Protein AF-F3GMB4-F1 (afdb_monomer_lite)

Secondary structure (DSSP, 8-state):
-EE--HHHHHHHHHHHTTSSSPPPSPPTT-EEE-TTT-IIIIIH-TTGGGSHHHHSTTSSEEEETTTTEEEEE--S--S----SSHHHHHHHHHHHHHHHHTSSS-SSSB----PPP---

Radius of gyration: 16.21 Å; chains: 1; bounding box: 42×33×41 Å

Foldseek 3Di:
DDFADPVLQVVQVVVCVVVPGHRFLHDHRHFFADCVQFCCCAVVLPPQCPPPQNVDAQHQFDAGPVVVGGLGGLGSLYLDDDDPDPVSSVVSNVVSVCVQQCDPPDPTDGHHSHDDDDDD

pLDDT: mean 91.74, std 6.92, range [60.06, 97.81]

Sequence (120 aa):
DVIGHPGGATFSKFASASGYACQGAATPYMPYLLSTLDTVAWRYGVPESVYPEALIPGRREVGGLTSGDMWGSVYPRSGFIHQADDYKAASVIAQRAGDVVTRSGQVHVYQPLLAQPQPG

InterPro domains:
  IPR009649 TraU [PF06834] (1-112)

Structure (mmCIF, N/CA/C/O backbone):
data_AF-F3GMB4-F1
#
_entry.id   AF-F3GMB4-F1
#
loop_
_atom_site.group_PDB
_atom_site.id
_atom_site.type_symbol
_atom_site.label_atom_id
_atom_site.label_alt_id
_atom_site.label_comp_id
_atom_site.label_asym_id
_atom_site.label_entity_id
_atom_site.label_seq_id
_atom_site.pdbx_PDB_ins_code
_atom_site.Cartn_x
_atom_site.Cartn_y
_atom_site.Cartn_z
_atom_site.occupancy
_atom_site.B_iso_or_equiv
_atom_site.auth_seq_id
_atom_site.auth_comp_id
_atom_site.auth_asym_id
_atom_site.auth_atom_id
_atom_site.pdbx_PDB_model_num
ATOM 1 N N . ASP A 1 1 ? 3.279 -6.539 5.533 1.00 94.50 1 ASP A N 1
ATOM 2 C CA . ASP A 1 1 ? 1.972 -6.888 6.127 1.00 94.50 1 ASP A CA 1
ATOM 3 C C . ASP A 1 1 ? 1.235 -5.636 6.550 1.00 94.50 1 ASP A C 1
ATOM 5 O O . ASP A 1 1 ? 1.876 -4.623 6.810 1.00 94.50 1 ASP A O 1
ATOM 9 N N . VAL A 1 2 ? -0.092 -5.712 6.616 1.00 96.44 2 VAL A N 1
ATOM 10 C CA . VAL A 1 2 ? -0.949 -4.668 7.183 1.00 96.44 2 VAL A CA 1
ATOM 11 C C . VAL A 1 2 ? -1.761 -5.289 8.305 1.00 96.44 2 VAL A C 1
ATOM 13 O O . VAL A 1 2 ? -2.581 -6.173 8.063 1.00 96.44 2 VAL A O 1
ATOM 16 N N . ILE A 1 3 ? -1.518 -4.836 9.531 1.00 95.81 3 ILE A N 1
ATOM 17 C CA . ILE A 1 3 ? -2.157 -5.350 10.743 1.00 95.81 3 ILE A CA 1
ATOM 18 C C . ILE A 1 3 ? -2.655 -4.156 11.553 1.00 95.81 3 ILE A C 1
ATOM 20 O O . ILE A 1 3 ? -1.955 -3.148 11.672 1.00 95.81 3 ILE A O 1
ATOM 24 N N . GLY A 1 4 ? -3.865 -4.252 12.103 1.00 94.31 4 GLY A N 1
ATOM 25 C CA . GLY A 1 4 ? -4.443 -3.185 12.913 1.00 94.31 4 GLY A CA 1
ATOM 26 C C . GLY A 1 4 ? -3.599 -2.878 14.151 1.00 94.31 4 GLY A C 1
ATOM 27 O O . GLY A 1 4 ? -3.411 -3.732 15.020 1.00 94.31 4 GLY A O 1
ATOM 28 N N . HIS A 1 5 ? -3.105 -1.643 14.249 1.00 91.44 5 HIS A N 1
ATOM 29 C CA . HIS A 1 5 ? -2.244 -1.218 15.350 1.00 91.44 5 HIS A CA 1
ATOM 30 C C . HIS A 1 5 ? -3.041 -1.136 16.666 1.00 91.44 5 HIS A C 1
ATOM 32 O O . HIS A 1 5 ? -4.013 -0.377 16.738 1.00 91.44 5 HIS A O 1
ATOM 38 N N . PRO A 1 6 ? -2.638 -1.8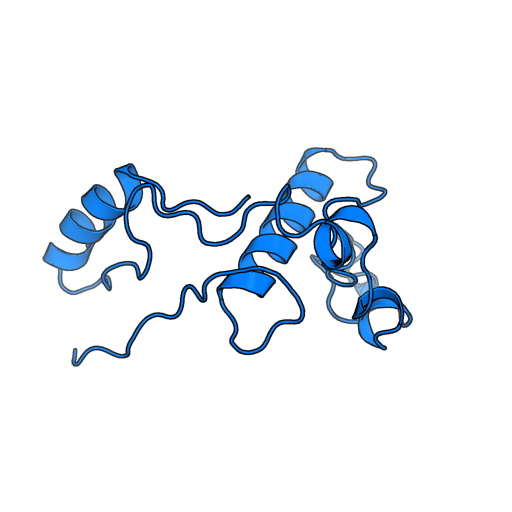35 17.743 1.00 88.62 6 PRO A N 1
ATOM 39 C CA . PRO A 1 6 ? -3.418 -1.875 18.981 1.00 88.62 6 PRO A CA 1
ATOM 40 C C . PRO A 1 6 ? -3.527 -0.515 19.672 1.00 88.62 6 PRO A C 1
ATOM 42 O O . PRO A 1 6 ? -4.596 -0.146 20.153 1.00 88.62 6 PRO A O 1
ATOM 45 N N . GLY A 1 7 ? -2.458 0.287 19.634 1.00 85.88 7 GLY A N 1
ATOM 46 C CA . GLY A 1 7 ? -2.495 1.671 20.113 1.00 85.88 7 GLY A CA 1
ATOM 47 C C . GLY A 1 7 ? -3.380 2.590 19.263 1.00 85.88 7 GLY A C 1
ATOM 48 O O . GLY A 1 7 ? -3.795 3.641 19.741 1.00 85.88 7 GLY A O 1
ATOM 49 N N . GLY A 1 8 ? -3.712 2.184 18.030 1.00 80.94 8 GLY A N 1
ATOM 50 C CA . GLY A 1 8 ? -4.588 2.939 17.139 1.00 80.94 8 GLY A CA 1
ATOM 51 C C . GLY A 1 8 ? -6.004 3.037 17.694 1.00 80.94 8 GLY A C 1
ATOM 52 O O . GLY A 1 8 ? -6.565 4.121 17.710 1.00 80.94 8 GLY A O 1
ATOM 53 N N . ALA A 1 9 ? -6.550 1.956 18.258 1.00 80.50 9 ALA A N 1
ATOM 54 C CA . ALA A 1 9 ? -7.884 1.993 18.859 1.00 80.50 9 ALA A CA 1
ATOM 55 C C . ALA A 1 9 ? -7.951 2.895 20.099 1.00 80.50 9 ALA A C 1
ATOM 57 O O . ALA A 1 9 ? -8.921 3.630 20.272 1.00 80.50 9 ALA A O 1
ATOM 58 N N . THR A 1 10 ? -6.926 2.869 20.955 1.00 82.69 10 THR A N 1
ATOM 59 C CA . THR A 1 10 ? -6.862 3.759 22.125 1.00 82.69 10 THR A CA 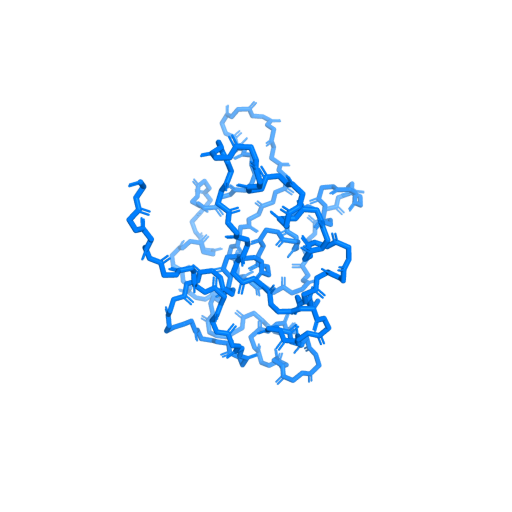1
ATOM 60 C C . THR A 1 10 ? -6.745 5.218 21.693 1.00 82.69 10 THR A C 1
ATOM 62 O O . THR A 1 10 ? -7.486 6.065 22.192 1.00 82.69 10 THR A O 1
ATOM 65 N N . PHE A 1 11 ? -5.873 5.507 20.723 1.00 82.94 11 PHE A N 1
ATOM 66 C CA . PHE A 1 11 ? -5.720 6.848 20.166 1.00 82.94 11 PHE A CA 1
ATOM 67 C C . PHE A 1 11 ? -7.000 7.335 19.480 1.00 82.94 11 PHE A C 1
ATOM 69 O O . PHE A 1 11 ? -7.449 8.437 19.768 1.00 82.94 11 PHE A O 1
ATOM 76 N N . SER A 1 12 ? -7.634 6.519 18.633 1.00 80.94 12 SER A N 1
ATOM 77 C CA . SER A 1 12 ? -8.881 6.875 17.952 1.00 80.94 12 SER A CA 1
ATOM 78 C C . SER A 1 12 ? -10.014 7.138 18.942 1.00 80.94 12 SER A C 1
ATOM 80 O O . SER A 1 12 ? -10.746 8.104 18.764 1.00 80.94 12 SER A O 1
ATOM 82 N N . LYS A 1 13 ? -10.144 6.349 20.020 1.00 82.19 13 LYS A N 1
ATOM 83 C CA . LYS A 1 13 ? -11.092 6.611 21.124 1.00 82.19 13 LYS A CA 1
ATOM 84 C C . LYS A 1 13 ? -10.842 7.948 21.809 1.00 82.19 13 LYS A C 1
ATOM 86 O O . LYS A 1 13 ? -11.784 8.704 22.015 1.00 82.19 13 LYS A O 1
ATOM 91 N N . PHE A 1 14 ? -9.589 8.242 22.142 1.00 84.88 14 PHE A N 1
ATOM 92 C CA . PHE A 1 14 ? -9.227 9.522 22.743 1.00 84.88 14 PHE A CA 1
ATOM 93 C C . PHE A 1 14 ? -9.498 10.695 21.789 1.00 84.88 14 PHE A C 1
ATOM 95 O O . PHE A 1 14 ? -10.155 11.661 22.163 1.00 84.88 14 PHE A O 1
ATOM 102 N N . ALA A 1 15 ? -9.044 10.592 20.540 1.00 83.56 15 ALA A N 1
ATOM 103 C CA . ALA A 1 15 ? -9.177 11.648 19.548 1.00 83.56 15 ALA A CA 1
ATOM 104 C C . ALA A 1 15 ? -10.647 11.914 19.197 1.00 83.56 15 ALA A C 1
ATOM 106 O O . ALA A 1 15 ? -11.059 13.073 19.139 1.00 83.56 15 ALA A O 1
ATOM 107 N N . SER A 1 16 ? -11.467 10.873 19.017 1.00 82.00 16 SER A N 1
ATOM 108 C CA . SER A 1 16 ? -12.879 11.065 18.673 1.00 82.00 16 SER A CA 1
ATOM 109 C C . SER A 1 16 ? -13.709 11.623 19.822 1.00 82.00 16 SER A C 1
ATOM 111 O O . SER A 1 16 ? -14.777 12.170 19.571 1.00 82.00 16 SER A O 1
ATOM 113 N N . ALA A 1 17 ? -13.252 11.501 21.073 1.00 83.25 17 ALA A N 1
ATOM 114 C CA . ALA A 1 17 ? -13.937 12.107 22.212 1.00 83.25 17 ALA A CA 1
ATOM 115 C C . ALA A 1 17 ? -13.973 13.643 22.110 1.00 83.25 17 ALA A C 1
ATOM 117 O O . ALA A 1 17 ? -14.844 14.273 22.701 1.00 83.25 17 ALA A O 1
ATOM 118 N N . SER A 1 18 ? -13.064 14.246 21.332 1.00 83.88 18 SER A N 1
ATOM 119 C CA . SER A 1 18 ? -13.086 15.683 21.035 1.00 83.88 18 SER A CA 1
ATOM 120 C C . SER A 1 18 ? -14.178 16.101 20.041 1.00 83.88 18 SER A C 1
ATOM 122 O O . SER A 1 18 ? -14.427 17.293 19.898 1.00 83.88 18 SER A O 1
ATOM 124 N N . GLY A 1 19 ? -14.789 15.154 19.317 1.00 80.88 19 GLY A N 1
ATOM 125 C CA . GLY A 1 19 ? -15.718 15.426 18.213 1.00 80.88 19 GLY A CA 1
ATOM 126 C C . GLY A 1 19 ? -15.050 15.861 16.900 1.00 80.88 19 GLY A C 1
ATOM 127 O O . GLY A 1 19 ? -15.710 15.888 15.869 1.00 80.88 19 GLY A O 1
ATOM 128 N N . TYR A 1 20 ? -13.742 16.146 16.895 1.00 82.00 20 TYR A N 1
A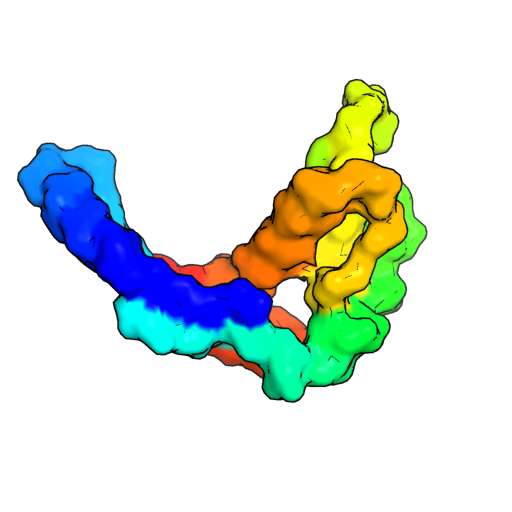TOM 129 C CA . TYR A 1 20 ? -13.013 16.606 15.702 1.00 82.00 20 TYR A CA 1
ATOM 130 C C . TYR A 1 20 ? -12.283 15.494 14.939 1.00 82.00 20 TYR A C 1
ATOM 132 O O . TYR A 1 20 ? -11.686 15.751 13.894 1.00 82.00 20 TYR A O 1
ATOM 140 N N . ALA A 1 21 ? -12.304 14.259 15.444 1.00 82.69 21 ALA A N 1
ATOM 141 C CA . ALA A 1 21 ? -11.648 13.123 14.808 1.00 82.69 21 ALA A CA 1
ATOM 142 C C . ALA A 1 21 ? -12.605 11.940 14.655 1.00 82.69 21 ALA A C 1
ATOM 144 O O . ALA A 1 21 ? -13.347 11.591 15.571 1.00 82.69 21 ALA A O 1
ATOM 145 N N . CYS A 1 22 ? -12.553 11.285 13.498 1.00 81.12 22 CYS A N 1
ATOM 146 C CA . CYS A 1 22 ? -13.293 10.052 13.259 1.00 81.12 22 CYS A CA 1
ATOM 147 C C . CYS A 1 22 ? -12.601 8.858 13.929 1.00 81.12 22 CYS A C 1
ATOM 149 O O . CYS A 1 22 ? -11.374 8.821 14.068 1.00 81.12 22 CYS A O 1
ATOM 151 N N . GLN A 1 23 ? -13.387 7.845 14.297 1.00 80.88 23 GLN A N 1
ATOM 152 C CA . GLN A 1 23 ? -12.833 6.541 14.651 1.00 80.88 23 GLN A CA 1
ATOM 153 C C . GLN A 1 23 ? -12.112 5.923 13.448 1.00 80.88 23 GLN A C 1
ATOM 155 O O . GLN A 1 23 ? -12.562 6.042 12.308 1.00 80.88 23 GLN A O 1
ATOM 160 N N . GLY A 1 24 ? -10.987 5.253 13.702 1.00 81.56 24 GLY A N 1
ATOM 161 C CA . GLY A 1 24 ? -10.295 4.486 12.671 1.00 81.56 24 GLY A CA 1
ATOM 162 C C . GLY A 1 24 ? -11.107 3.259 12.241 1.00 81.56 24 GLY A C 1
ATOM 163 O O . GLY A 1 24 ? -11.835 2.677 13.039 1.00 81.56 24 GLY A O 1
ATOM 164 N N . ALA A 1 25 ? -10.942 2.828 10.989 1.00 87.38 25 ALA A N 1
ATOM 165 C CA . ALA A 1 25 ? -11.597 1.623 10.462 1.00 87.38 25 ALA A CA 1
ATOM 166 C C . ALA A 1 25 ? -10.919 0.307 10.894 1.00 87.38 25 ALA A C 1
ATOM 168 O O . ALA A 1 25 ? -11.466 -0.776 10.690 1.00 87.38 25 ALA A O 1
ATOM 169 N N . ALA A 1 26 ? -9.703 0.386 11.443 1.00 91.19 26 ALA A N 1
ATOM 170 C CA . ALA A 1 26 ? -8.883 -0.782 11.733 1.00 91.19 26 ALA A CA 1
ATOM 171 C C . ALA A 1 26 ? -9.247 -1.409 13.083 1.00 91.19 26 ALA A C 1
ATOM 173 O O . ALA A 1 26 ? -9.241 -0.742 14.117 1.00 91.19 26 ALA A O 1
ATOM 174 N N . THR A 1 27 ? -9.487 -2.717 13.087 1.00 91.81 27 THR A N 1
ATOM 175 C CA . THR A 1 27 ? -9.635 -3.506 14.313 1.00 91.81 27 THR A CA 1
ATOM 176 C C . THR A 1 27 ? -8.252 -3.911 14.841 1.00 91.81 27 THR A C 1
ATOM 178 O O . THR A 1 27 ? -7.450 -4.436 14.066 1.00 91.81 27 THR A O 1
ATOM 181 N N . PRO A 1 28 ? -7.940 -3.685 16.134 1.00 92.31 28 PRO A N 1
ATOM 182 C CA . PRO A 1 28 ? -6.673 -4.090 16.745 1.00 92.31 28 PRO A CA 1
ATOM 183 C C . PRO A 1 28 ? -6.310 -5.548 16.481 1.00 92.31 28 PRO A C 1
ATOM 185 O O . PRO A 1 28 ? -7.158 -6.426 16.619 1.00 92.31 28 PRO A O 1
ATOM 188 N N . TYR A 1 29 ? -5.044 -5.794 16.141 1.00 93.56 29 TYR A N 1
ATOM 189 C CA . TYR A 1 29 ? -4.479 -7.117 15.851 1.00 93.56 29 TYR A CA 1
ATOM 190 C C . TYR A 1 29 ? -5.099 -7.857 14.655 1.00 93.56 29 TYR A C 1
ATOM 192 O O . TYR A 1 29 ? -4.677 -8.971 14.354 1.00 93.56 29 TYR A O 1
ATOM 200 N N . MET A 1 30 ? -6.049 -7.250 13.937 1.00 95.88 30 MET A N 1
ATOM 201 C CA . MET A 1 30 ? -6.648 -7.859 12.754 1.00 95.88 30 MET A CA 1
ATOM 202 C C . MET A 1 30 ? -5.686 -7.760 11.560 1.00 95.88 30 MET A C 1
ATOM 204 O O . MET A 1 30 ? -5.263 -6.646 11.226 1.00 95.88 30 MET A O 1
ATOM 208 N N . PRO A 1 31 ? -5.328 -8.878 10.903 1.00 95.75 31 PRO A N 1
ATOM 209 C CA . PRO A 1 31 ? -4.529 -8.847 9.686 1.00 95.75 31 PRO A CA 1
ATOM 210 C C . PRO A 1 31 ? -5.405 -8.500 8.475 1.00 95.75 31 PRO A C 1
ATOM 212 O O . PRO A 1 31 ? -6.335 -9.228 8.142 1.00 95.75 31 PRO A O 1
ATOM 215 N N . TYR A 1 32 ? -5.080 -7.407 7.787 1.00 96.88 32 TYR A N 1
ATOM 216 C CA . TYR A 1 32 ? -5.740 -6.986 6.545 1.00 96.88 32 TYR A CA 1
ATOM 217 C C . TYR A 1 32 ? -4.980 -7.445 5.298 1.00 96.88 32 TYR A C 1
ATOM 219 O O . TYR A 1 32 ? -5.585 -7.682 4.258 1.00 96.88 32 TYR A O 1
ATOM 227 N N . LEU A 1 33 ? -3.659 -7.599 5.397 1.00 97.38 33 LEU A N 1
ATOM 228 C CA . LEU A 1 33 ? -2.815 -8.150 4.338 1.00 97.38 33 LEU A CA 1
ATOM 229 C C . LEU A 1 33 ? -1.640 -8.894 4.971 1.00 97.38 33 LEU A C 1
ATOM 231 O O . LEU A 1 33 ? -0.880 -8.302 5.742 1.00 97.38 33 LEU A O 1
ATOM 235 N N . LEU A 1 34 ? -1.460 -10.161 4.602 1.00 97.19 34 LEU A N 1
ATOM 236 C CA . LEU A 1 34 ? -0.294 -10.960 4.977 1.00 97.19 34 LEU A CA 1
ATOM 237 C C . LEU A 1 34 ? 0.487 -11.325 3.718 1.00 97.19 34 LEU A C 1
ATOM 239 O O . LEU A 1 34 ? 0.008 -12.078 2.872 1.00 97.19 34 LEU A O 1
ATOM 243 N N . SER A 1 35 ? 1.711 -10.813 3.620 1.00 94.81 35 SER A N 1
ATOM 244 C CA . SER A 1 35 ? 2.628 -11.035 2.496 1.00 94.81 35 SER A CA 1
ATOM 245 C C . SER A 1 35 ? 2.897 -12.515 2.212 1.00 94.81 35 SER A C 1
ATOM 247 O O . SER A 1 35 ? 3.158 -12.890 1.071 1.00 94.81 35 SER A O 1
ATOM 249 N N . THR A 1 36 ? 2.810 -13.363 3.239 1.00 95.69 36 THR A N 1
ATOM 250 C CA . THR A 1 36 ? 2.991 -14.816 3.144 1.00 95.69 36 THR A CA 1
ATOM 251 C C . THR A 1 36 ? 1.809 -15.537 2.499 1.00 95.69 36 THR A C 1
ATOM 253 O O . THR A 1 36 ? 2.008 -16.601 1.919 1.00 95.69 36 THR A O 1
ATOM 256 N N . LEU A 1 37 ? 0.595 -14.985 2.585 1.00 96.12 37 LEU A N 1
ATOM 257 C CA . LEU A 1 37 ? -0.607 -15.553 1.963 1.00 96.12 37 LEU A CA 1
ATOM 258 C C . LEU A 1 37 ? -0.823 -15.016 0.545 1.00 96.12 37 LEU A C 1
ATOM 260 O O . LEU A 1 37 ? -1.383 -15.705 -0.302 1.00 96.12 37 LEU A O 1
ATOM 264 N N . ASP A 1 38 ? -0.332 -13.811 0.273 1.00 96.19 38 ASP A N 1
ATOM 265 C CA . ASP A 1 38 ? -0.463 -13.122 -1.007 1.00 96.19 38 ASP A CA 1
ATOM 266 C C . ASP A 1 38 ? 0.757 -13.339 -1.921 1.00 96.19 38 ASP A C 1
ATOM 268 O O . ASP A 1 38 ? 1.315 -12.410 -2.495 1.00 96.19 38 ASP A O 1
ATOM 272 N N . THR A 1 39 ? 1.241 -14.577 -2.041 1.00 95.19 39 THR A N 1
ATOM 273 C CA . THR A 1 39 ? 2.528 -14.850 -2.706 1.00 95.19 39 THR A CA 1
ATOM 274 C C . THR A 1 39 ? 2.564 -14.404 -4.166 1.00 95.19 39 THR A C 1
ATOM 276 O O . THR A 1 39 ? 3.528 -13.768 -4.579 1.00 95.19 39 THR A O 1
ATOM 279 N N . VAL A 1 40 ? 1.532 -14.689 -4.962 1.00 96.12 40 VAL A N 1
ATOM 280 C CA . VAL A 1 40 ? 1.543 -14.369 -6.401 1.00 96.12 40 VAL A CA 1
ATOM 281 C C . VAL A 1 40 ? 1.656 -12.860 -6.639 1.00 96.12 40 VAL A C 1
ATOM 283 O O . VAL A 1 40 ? 2.576 -12.409 -7.327 1.00 96.12 40 VAL A O 1
ATOM 286 N N . ALA A 1 41 ? 0.779 -12.074 -6.017 1.00 96.56 41 ALA A N 1
ATOM 287 C CA . ALA A 1 41 ? 0.755 -10.631 -6.211 1.00 96.56 41 ALA A CA 1
ATOM 288 C C . ALA A 1 41 ? 1.870 -9.921 -5.428 1.00 96.56 41 ALA A C 1
ATOM 290 O O . ALA A 1 41 ? 2.602 -9.114 -6.001 1.00 96.56 41 ALA A O 1
ATOM 291 N N . TRP A 1 42 ? 2.103 -10.275 -4.162 1.00 97.19 42 TRP A N 1
ATOM 292 C CA . TRP A 1 42 ? 3.108 -9.609 -3.331 1.00 97.19 42 TRP A CA 1
ATOM 293 C C . TRP A 1 42 ? 4.551 -9.987 -3.678 1.00 97.19 42 TRP A C 1
ATOM 295 O O . TRP A 1 42 ? 5.429 -9.119 -3.690 1.00 97.19 42 TRP A O 1
ATOM 305 N N . ARG A 1 43 ? 4.839 -11.271 -3.949 1.00 95.38 43 ARG A N 1
ATOM 306 C CA . ARG A 1 43 ? 6.214 -11.739 -4.214 1.00 95.38 43 ARG A CA 1
ATOM 307 C C . ARG A 1 43 ? 6.622 -11.534 -5.664 1.00 95.38 43 ARG A C 1
ATOM 309 O O . ARG A 1 43 ? 7.765 -11.145 -5.897 1.00 95.38 43 ARG A O 1
ATOM 316 N N . TYR A 1 44 ? 5.718 -11.799 -6.606 1.00 95.62 44 TYR A N 1
ATOM 317 C CA . TYR A 1 44 ? 6.024 -11.753 -8.039 1.00 95.62 44 TYR A CA 1
ATOM 318 C C . TYR A 1 44 ? 5.454 -10.522 -8.754 1.00 95.62 44 TYR A C 1
ATOM 320 O O . TYR A 1 44 ? 5.837 -10.263 -9.891 1.00 95.62 44 TYR A O 1
ATOM 328 N N . GLY A 1 45 ? 4.580 -9.737 -8.115 1.00 95.81 45 GLY A N 1
ATOM 329 C CA . GLY A 1 45 ? 3.993 -8.543 -8.730 1.00 95.81 45 GLY A CA 1
ATOM 330 C C . GLY A 1 45 ? 2.994 -8.851 -9.848 1.00 95.81 45 GLY A C 1
ATOM 331 O O . GLY A 1 45 ? 2.716 -7.976 -10.660 1.00 95.81 45 GLY A O 1
ATOM 332 N N . VAL A 1 46 ? 2.480 -10.080 -9.934 1.00 96.31 46 VAL A N 1
ATOM 333 C CA . VAL A 1 46 ? 1.551 -10.529 -10.986 1.00 96.31 46 VAL A CA 1
ATOM 334 C C . VAL A 1 46 ? 0.122 -10.526 -10.431 1.00 96.31 46 VAL A C 1
ATOM 336 O O . VAL A 1 46 ? -0.075 -11.011 -9.321 1.00 96.31 46 VAL A O 1
ATOM 339 N N . PRO A 1 47 ? -0.889 -10.031 -11.174 1.00 96.12 47 PRO A N 1
ATOM 340 C CA . PRO A 1 47 ? -0.856 -9.625 -12.587 1.00 96.12 47 PRO A CA 1
ATOM 341 C C . PRO A 1 47 ? -0.480 -8.157 -12.828 1.00 96.12 47 PRO A C 1
ATOM 343 O O . PRO A 1 47 ? -0.467 -7.701 -13.964 1.00 96.12 47 PRO A O 1
ATOM 346 N N . GLU A 1 48 ? -0.181 -7.396 -11.784 1.00 97.31 48 GLU A N 1
ATOM 347 C CA . GLU A 1 48 ? -0.032 -5.942 -11.893 1.00 97.31 48 GLU A CA 1
ATOM 348 C C . GLU A 1 48 ? 1.190 -5.477 -12.687 1.00 97.31 48 GLU A C 1
ATOM 350 O O . GLU A 1 48 ? 1.254 -4.326 -13.108 1.00 97.31 48 GLU A O 1
ATOM 355 N N . SER A 1 49 ? 2.160 -6.360 -12.915 1.00 96.12 49 SER A N 1
ATOM 356 C CA . SER A 1 49 ? 3.372 -6.081 -13.686 1.00 96.12 49 SER A CA 1
ATOM 357 C C . SER A 1 49 ? 3.089 -5.692 -15.136 1.00 96.12 49 SER A C 1
ATOM 359 O O . SER A 1 49 ? 3.928 -5.049 -15.762 1.00 96.12 49 SER A O 1
ATOM 361 N N . VAL A 1 50 ? 1.913 -6.050 -15.663 1.00 96.56 50 VAL A N 1
ATOM 362 C CA . VAL A 1 50 ? 1.471 -5.677 -17.015 1.00 96.56 50 VAL A CA 1
ATOM 363 C C . VAL A 1 50 ? 0.491 -4.502 -17.032 1.00 96.56 50 VAL A C 1
ATOM 365 O O . VAL A 1 50 ? -0.042 -4.163 -18.087 1.00 96.56 50 VAL A O 1
ATOM 368 N N . TYR A 1 51 ? 0.226 -3.868 -15.887 1.00 96.81 51 TYR A N 1
ATOM 369 C CA . TYR A 1 51 ? -0.638 -2.691 -15.845 1.00 96.81 51 TYR A CA 1
ATOM 370 C C . TYR A 1 51 ? 0.062 -1.478 -16.475 1.00 96.81 51 TYR A C 1
ATOM 372 O O . TYR A 1 51 ? 1.281 -1.334 -16.341 1.00 96.81 51 TYR A O 1
ATOM 380 N N . PRO A 1 52 ? -0.674 -0.560 -17.130 1.00 96.38 52 PRO A N 1
ATOM 381 C CA . PRO A 1 52 ? -0.084 0.644 -17.714 1.00 96.38 52 PRO A CA 1
ATOM 382 C C . PRO A 1 52 ? 0.736 1.468 -16.713 1.00 96.38 52 PRO A C 1
ATOM 384 O O . PRO A 1 52 ? 1.759 2.037 -17.074 1.00 96.38 52 PRO A O 1
ATOM 387 N N . GLU A 1 53 ? 0.314 1.515 -15.452 1.00 94.94 53 GLU A N 1
ATOM 388 C CA . GLU A 1 53 ? 1.002 2.205 -14.359 1.00 94.94 53 GLU A CA 1
ATOM 389 C C . GLU A 1 53 ? 2.349 1.568 -13.992 1.00 94.94 53 GLU A C 1
ATOM 391 O O . GLU A 1 53 ? 3.209 2.255 -13.454 1.00 94.94 53 GLU A O 1
ATOM 396 N N . ALA A 1 54 ? 2.541 0.273 -14.260 1.00 94.94 54 ALA A N 1
ATOM 397 C CA . ALA A 1 54 ? 3.818 -0.411 -14.051 1.00 94.94 54 ALA A CA 1
ATOM 398 C C . ALA A 1 54 ? 4.797 -0.187 -15.215 1.00 94.94 54 ALA A C 1
ATOM 400 O O . ALA A 1 54 ? 6.009 -0.281 -15.031 1.00 94.94 54 ALA A O 1
ATOM 401 N N . LEU A 1 55 ? 4.272 0.077 -16.415 1.00 94.56 55 LEU A N 1
ATOM 402 C CA . LEU A 1 55 ? 5.045 0.110 -17.659 1.00 94.56 55 LEU A CA 1
ATOM 403 C C . LEU A 1 55 ? 5.360 1.529 -18.146 1.00 94.56 55 LEU A C 1
ATOM 405 O O . LEU A 1 55 ? 6.310 1.717 -18.903 1.00 94.56 55 LEU A O 1
ATOM 409 N N . ILE A 1 56 ? 4.561 2.522 -17.749 1.00 93.56 56 ILE A N 1
ATOM 410 C CA . ILE A 1 56 ? 4.695 3.913 -18.192 1.00 93.56 56 ILE A CA 1
ATOM 411 C C . ILE A 1 56 ? 5.288 4.751 -17.048 1.00 93.56 56 ILE A C 1
ATOM 413 O O . ILE A 1 56 ? 4.592 4.981 -16.055 1.00 93.56 56 ILE A O 1
ATOM 417 N N . PRO A 1 57 ? 6.526 5.262 -17.188 1.00 89.50 57 PRO A N 1
ATOM 418 C CA . PRO A 1 57 ? 7.131 6.159 -16.204 1.00 89.50 57 PRO A CA 1
ATOM 419 C C . PRO A 1 57 ? 6.281 7.408 -15.941 1.00 89.50 57 PRO A C 1
ATOM 421 O O . PRO A 1 57 ? 5.604 7.915 -16.839 1.00 89.50 57 PRO A O 1
ATOM 424 N N . GLY A 1 58 ? 6.326 7.927 -14.715 1.00 89.19 58 GLY A N 1
ATOM 425 C CA . GLY A 1 58 ? 5.554 9.098 -14.297 1.00 89.19 58 GLY A CA 1
ATOM 426 C C . GLY A 1 58 ? 4.100 8.798 -13.922 1.00 89.19 58 GLY A C 1
ATOM 427 O O . GLY A 1 58 ? 3.359 9.713 -13.557 1.00 89.19 58 GLY A O 1
ATOM 428 N N . ARG A 1 59 ? 3.650 7.538 -14.002 1.00 92.25 59 ARG A N 1
ATOM 429 C CA . ARG A 1 59 ? 2.313 7.135 -13.549 1.00 92.25 59 ARG A CA 1
ATOM 430 C C . ARG A 1 59 ? 2.378 6.497 -12.173 1.00 92.25 59 ARG A C 1
ATOM 432 O O . ARG A 1 59 ? 3.093 5.527 -11.972 1.00 92.25 59 ARG A O 1
ATOM 439 N N . ARG A 1 60 ? 1.535 6.992 -11.256 1.00 93.75 60 ARG A N 1
ATOM 440 C CA . ARG A 1 60 ? 1.325 6.400 -9.920 1.00 93.75 60 ARG A CA 1
ATOM 441 C C . ARG A 1 60 ? 2.661 6.105 -9.233 1.00 93.75 60 ARG A C 1
ATOM 443 O O . ARG A 1 60 ? 3.006 4.968 -8.929 1.00 93.75 60 ARG A O 1
ATOM 450 N N . GLU A 1 61 ? 3.386 7.178 -8.985 1.00 93.19 61 GLU A N 1
ATOM 451 C CA . GLU A 1 61 ? 4.678 7.194 -8.316 1.00 93.19 61 GLU A CA 1
ATOM 452 C C . GLU A 1 61 ? 4.539 7.804 -6.918 1.00 93.19 61 GLU A C 1
ATOM 454 O O . GLU A 1 61 ? 3.625 8.586 -6.651 1.00 93.19 61 GLU A O 1
ATOM 459 N N . VAL A 1 62 ? 5.432 7.417 -6.010 1.00 94.56 62 VAL A N 1
ATOM 460 C CA . VAL A 1 62 ? 5.635 8.114 -4.739 1.00 94.56 62 VAL A CA 1
ATOM 461 C C . VAL A 1 62 ? 6.752 9.124 -4.956 1.00 94.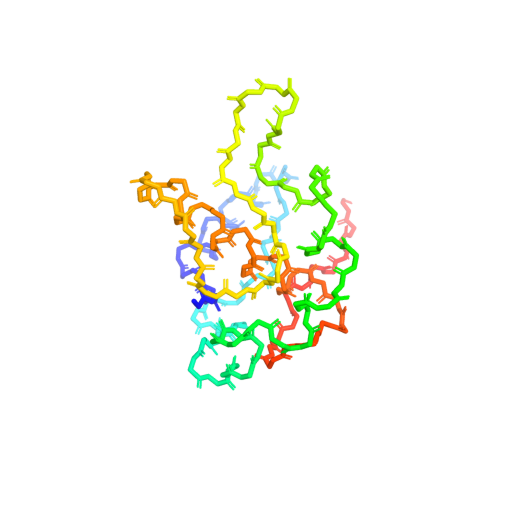56 62 VAL A C 1
ATOM 463 O O . VAL A 1 62 ? 7.873 8.739 -5.294 1.00 94.56 62 VAL A O 1
ATOM 466 N N . GLY A 1 63 ? 6.436 10.406 -4.791 1.00 90.94 63 GLY A N 1
ATOM 467 C CA . GLY A 1 63 ? 7.291 11.488 -5.271 1.00 90.94 63 GLY A CA 1
ATOM 468 C C . GLY A 1 63 ? 7.047 11.771 -6.757 1.00 90.94 63 GLY A C 1
ATOM 469 O O . GLY A 1 63 ? 5.935 11.562 -7.245 1.00 90.94 63 GLY A O 1
ATOM 470 N N . GLY A 1 64 ? 8.057 12.250 -7.484 1.00 87.19 64 GLY A N 1
ATOM 471 C CA . GLY A 1 64 ? 7.898 12.556 -8.905 1.00 87.19 64 GLY A CA 1
ATOM 472 C C . GLY A 1 64 ? 9.196 12.651 -9.697 1.00 87.19 64 GLY A C 1
ATOM 473 O O . GLY A 1 64 ? 10.162 13.292 -9.281 1.00 87.19 64 GLY A O 1
ATOM 474 N N . LEU A 1 65 ? 9.181 12.059 -10.894 1.00 82.00 65 LEU A N 1
ATOM 475 C CA . LEU A 1 65 ? 10.283 12.149 -11.851 1.00 82.00 65 LEU A CA 1
ATOM 476 C C . LEU A 1 65 ? 10.575 13.601 -12.266 1.00 82.00 65 LEU A C 1
ATOM 478 O O . LEU A 1 65 ? 11.728 14.022 -12.294 1.00 82.00 65 LEU A O 1
ATOM 482 N N . THR A 1 66 ? 9.534 14.385 -12.561 1.00 85.62 66 THR A N 1
ATOM 483 C CA . THR A 1 66 ? 9.666 15.780 -13.022 1.00 85.62 66 THR A CA 1
ATOM 484 C C . THR A 1 66 ? 10.016 16.758 -11.905 1.00 85.62 66 THR A C 1
ATOM 486 O O . THR A 1 66 ? 10.589 17.808 -12.182 1.00 85.62 66 THR A O 1
ATOM 489 N N . SER A 1 67 ? 9.701 16.423 -10.652 1.00 86.00 67 SER A N 1
ATOM 490 C CA . SER A 1 67 ? 10.084 17.209 -9.476 1.00 86.00 67 SER A CA 1
ATOM 491 C C . SER A 1 67 ? 11.484 16.867 -8.957 1.00 86.00 67 SER A C 1
ATOM 493 O O . SER A 1 67 ? 11.963 17.539 -8.049 1.00 86.00 67 SER A O 1
ATOM 495 N N . GLY A 1 68 ? 12.141 15.838 -9.509 1.00 87.81 68 GLY A N 1
ATOM 496 C CA . GLY A 1 68 ? 13.466 15.386 -9.073 1.00 87.81 68 GLY A CA 1
ATOM 497 C C . GLY A 1 68 ? 13.482 14.688 -7.708 1.00 87.81 68 GLY A C 1
ATOM 498 O O . GLY A 1 68 ? 14.555 14.417 -7.179 1.00 87.81 68 GLY A O 1
ATOM 499 N N . ASP A 1 69 ? 12.313 14.374 -7.149 1.00 91.38 69 ASP A N 1
ATOM 500 C CA . ASP A 1 69 ? 12.157 13.711 -5.852 1.00 91.38 69 ASP A CA 1
ATOM 501 C C . ASP A 1 69 ? 11.468 12.362 -6.055 1.00 91.38 69 ASP A C 1
ATOM 503 O O . ASP A 1 69 ? 10.304 12.176 -5.718 1.00 91.38 69 ASP A O 1
ATOM 507 N N . MET A 1 70 ? 12.148 11.431 -6.721 1.00 92.12 70 MET A N 1
ATOM 508 C CA . MET A 1 70 ? 11.597 10.116 -7.049 1.00 92.12 70 MET A CA 1
ATOM 509 C C . MET A 1 70 ? 11.916 9.109 -5.937 1.00 92.12 70 MET A C 1
ATOM 511 O O . MET A 1 70 ? 13.079 8.779 -5.709 1.00 92.12 70 MET A O 1
ATOM 515 N N . TRP A 1 71 ? 10.883 8.584 -5.272 1.00 95.31 71 TRP A N 1
ATOM 516 C CA . TRP A 1 71 ? 11.019 7.550 -4.242 1.00 95.31 71 TRP A CA 1
ATOM 517 C C . TRP A 1 71 ? 10.805 6.147 -4.808 1.00 95.31 71 TRP A C 1
ATOM 519 O O . TRP A 1 71 ? 11.594 5.245 -4.545 1.00 95.31 71 TRP A O 1
ATOM 529 N N . GLY A 1 72 ? 9.758 5.951 -5.612 1.00 94.88 72 GLY A N 1
ATOM 530 C CA . GLY A 1 72 ? 9.541 4.710 -6.348 1.00 94.88 72 GLY A CA 1
ATOM 531 C C . GLY A 1 72 ? 8.176 4.594 -7.021 1.00 94.88 72 GLY A C 1
ATOM 532 O O . GLY A 1 72 ? 7.264 5.371 -6.739 1.00 94.88 72 GLY A O 1
ATOM 533 N N . SER A 1 73 ? 8.013 3.595 -7.892 1.00 94.94 73 SER A N 1
ATOM 534 C CA . SER A 1 73 ? 6.722 3.289 -8.519 1.00 94.94 73 SER A CA 1
ATOM 535 C C . SER A 1 73 ? 5.767 2.604 -7.536 1.00 94.94 73 SER A C 1
ATOM 537 O O . SER A 1 73 ? 6.178 1.776 -6.718 1.00 94.94 73 SER A O 1
ATOM 539 N N . VAL A 1 74 ? 4.467 2.893 -7.620 1.00 96.25 74 VAL A N 1
ATOM 540 C CA . VAL A 1 74 ? 3.452 2.155 -6.848 1.00 96.25 74 VAL A CA 1
ATOM 541 C C . VAL A 1 74 ? 3.166 0.798 -7.493 1.00 96.25 74 VAL A C 1
ATOM 543 O O . VAL A 1 74 ? 2.978 -0.170 -6.767 1.00 96.25 74 VAL A O 1
ATOM 546 N N . TYR A 1 75 ? 3.178 0.699 -8.825 1.00 96.62 75 TYR A N 1
ATOM 547 C CA . TYR A 1 75 ? 2.898 -0.549 -9.540 1.00 96.62 75 TYR A CA 1
ATOM 548 C C . TYR A 1 75 ? 4.174 -1.231 -10.075 1.00 96.62 75 TYR A C 1
ATOM 550 O O . TYR A 1 75 ? 5.125 -0.534 -10.446 1.00 96.62 75 TYR A O 1
ATOM 558 N N . PRO A 1 76 ? 4.206 -2.579 -10.126 1.00 97.00 76 PRO A N 1
ATOM 559 C CA . PRO A 1 76 ? 3.268 -3.491 -9.455 1.00 97.00 76 PRO A CA 1
ATOM 560 C C . PRO A 1 76 ? 3.349 -3.351 -7.927 1.00 97.00 76 PRO A C 1
ATOM 562 O O . PRO A 1 76 ? 4.425 -3.068 -7.392 1.00 97.00 76 PRO A O 1
ATOM 565 N N . ARG A 1 77 ? 2.238 -3.568 -7.209 1.00 96.81 77 ARG A N 1
ATOM 566 C CA . ARG A 1 77 ? 2.196 -3.472 -5.739 1.00 96.81 77 ARG A CA 1
ATOM 567 C C . ARG A 1 77 ? 2.793 -4.716 -5.079 1.00 96.81 77 ARG A C 1
ATOM 569 O O . ARG A 1 77 ? 2.129 -5.458 -4.365 1.00 96.81 77 ARG A O 1
ATOM 576 N N . SER A 1 78 ? 4.081 -4.929 -5.326 1.00 96.31 78 SER A N 1
ATOM 577 C CA . SER A 1 78 ? 4.879 -6.014 -4.761 1.00 96.31 78 SER A CA 1
ATOM 578 C C . SER A 1 78 ? 5.703 -5.547 -3.560 1.00 96.31 78 SER A C 1
ATOM 580 O O . SER A 1 78 ? 5.918 -4.349 -3.349 1.00 96.31 78 SER A O 1
ATOM 582 N N . GLY A 1 79 ? 6.233 -6.507 -2.804 1.00 95.00 79 GLY A N 1
ATOM 583 C CA . GLY A 1 79 ? 7.111 -6.265 -1.659 1.00 95.00 79 GLY A CA 1
ATOM 584 C C . GLY A 1 79 ? 8.550 -5.875 -2.007 1.00 95.00 79 GLY A C 1
ATOM 585 O O . GLY A 1 79 ? 9.371 -5.787 -1.100 1.00 95.00 79 GLY A O 1
ATOM 586 N N . PHE A 1 80 ? 8.879 -5.672 -3.289 1.00 93.81 80 PHE A N 1
ATOM 587 C CA . PHE A 1 80 ? 10.245 -5.411 -3.747 1.00 93.81 80 PHE A CA 1
ATOM 588 C C . PHE A 1 80 ? 10.318 -4.132 -4.569 1.00 93.81 80 PHE A C 1
ATOM 590 O O . PHE A 1 80 ? 9.480 -3.868 -5.433 1.00 93.81 80 PHE A O 1
ATOM 597 N N . ILE A 1 81 ? 11.359 -3.348 -4.322 1.00 95.19 81 ILE A N 1
ATOM 598 C CA . ILE A 1 81 ? 11.699 -2.184 -5.125 1.00 95.19 81 ILE A CA 1
ATOM 599 C C . ILE A 1 81 ? 13.212 -2.005 -5.136 1.00 95.19 81 ILE A C 1
ATOM 601 O O . ILE A 1 81 ? 13.882 -2.277 -4.143 1.00 95.19 81 ILE A O 1
ATOM 605 N N . HIS A 1 82 ? 13.747 -1.554 -6.266 1.00 93.44 82 HIS A N 1
ATOM 606 C CA . HIS A 1 82 ? 15.142 -1.161 -6.358 1.00 93.44 82 HIS A CA 1
ATOM 607 C C . HIS A 1 82 ? 15.274 0.308 -5.934 1.00 93.44 82 HIS A C 1
ATOM 609 O O . HIS A 1 82 ? 15.050 1.215 -6.737 1.00 93.44 82 HIS A O 1
ATOM 615 N N . GLN A 1 83 ? 15.603 0.538 -4.663 1.00 94.88 83 GLN A N 1
ATOM 616 C CA . GLN A 1 83 ? 15.934 1.857 -4.127 1.00 94.88 83 GLN A CA 1
ATOM 617 C C . GLN A 1 83 ? 17.239 1.799 -3.342 1.00 94.88 83 GLN A C 1
ATOM 619 O O . GLN A 1 83 ? 17.489 0.818 -2.653 1.00 94.88 83 GLN A O 1
ATOM 624 N N . ALA A 1 84 ? 18.054 2.848 -3.461 1.00 95.94 84 ALA A N 1
ATOM 625 C CA . ALA A 1 84 ? 19.307 2.954 -2.716 1.00 95.94 84 ALA A CA 1
ATOM 626 C C . ALA A 1 84 ? 19.062 3.339 -1.250 1.00 95.94 84 ALA A C 1
ATOM 628 O O . ALA A 1 84 ? 19.806 2.933 -0.365 1.00 95.94 84 ALA A O 1
ATOM 629 N N . ASP A 1 85 ? 18.015 4.129 -1.016 1.00 96.00 85 ASP A N 1
ATOM 630 C CA . ASP A 1 85 ? 17.633 4.618 0.299 1.00 96.00 85 ASP A CA 1
ATOM 631 C C . ASP A 1 85 ? 16.582 3.694 0.938 1.00 96.00 85 ASP A C 1
ATOM 633 O O . ASP A 1 85 ? 15.426 3.658 0.501 1.00 96.00 85 ASP A O 1
ATOM 637 N N . ASP A 1 86 ? 16.944 3.006 2.023 1.00 96.62 86 ASP A N 1
ATOM 638 C CA . ASP A 1 86 ? 16.047 2.074 2.727 1.00 96.62 86 ASP A CA 1
ATOM 639 C C . ASP A 1 86 ? 14.754 2.739 3.219 1.00 96.62 86 ASP A C 1
ATOM 641 O O . ASP A 1 86 ? 13.683 2.133 3.175 1.00 96.62 86 ASP A O 1
ATOM 645 N N . TYR A 1 87 ? 14.817 4.004 3.651 1.00 96.06 87 TYR A N 1
ATOM 646 C CA . TYR A 1 87 ? 13.627 4.736 4.094 1.00 96.06 87 TYR A CA 1
ATOM 647 C C . TYR A 1 87 ? 12.670 5.019 2.929 1.00 96.06 87 TYR A C 1
ATOM 649 O O . TYR A 1 87 ? 11.463 4.855 3.092 1.00 96.06 87 TYR A O 1
ATOM 657 N N . LYS A 1 88 ? 13.182 5.358 1.734 1.00 96.75 88 LYS A N 1
ATOM 658 C CA . LYS A 1 88 ? 12.342 5.539 0.539 1.00 96.75 88 LYS A CA 1
ATOM 659 C C . LYS A 1 88 ? 11.727 4.217 0.111 1.00 96.75 88 LYS A C 1
ATOM 661 O O . LYS A 1 88 ? 10.528 4.166 -0.160 1.00 96.75 88 LYS A O 1
ATOM 666 N N . ALA A 1 89 ? 12.523 3.145 0.107 1.00 97.25 89 ALA A N 1
ATOM 667 C CA . ALA A 1 89 ? 12.038 1.802 -0.183 1.00 97.25 89 ALA A CA 1
ATOM 668 C C . ALA A 1 89 ? 10.900 1.417 0.777 1.00 97.25 89 ALA A C 1
ATOM 670 O O . ALA A 1 89 ? 9.801 1.092 0.328 1.00 97.25 89 ALA A O 1
ATOM 671 N N . ALA A 1 90 ? 11.120 1.536 2.089 1.00 96.69 90 ALA A N 1
ATOM 672 C CA . ALA A 1 90 ? 10.129 1.221 3.114 1.00 96.69 90 ALA A CA 1
ATOM 673 C C . ALA A 1 90 ? 8.845 2.053 2.962 1.00 96.69 90 ALA A C 1
ATOM 675 O O . ALA A 1 90 ? 7.748 1.497 3.037 1.00 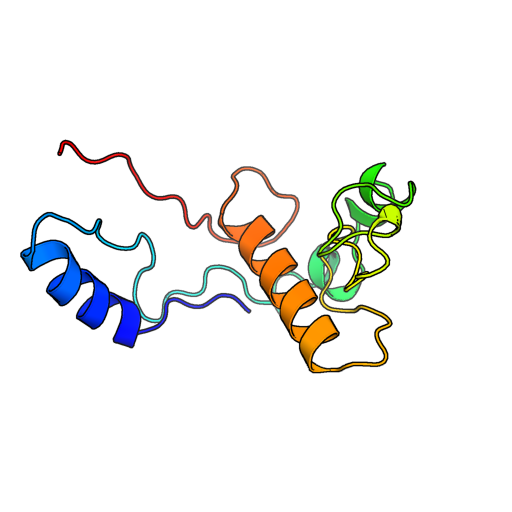96.69 90 ALA A O 1
ATOM 676 N N . SER A 1 91 ? 8.959 3.357 2.686 1.00 96.19 91 SER A N 1
ATOM 677 C CA . SER A 1 91 ? 7.805 4.227 2.434 1.00 96.19 91 SER A CA 1
ATOM 678 C C . SER A 1 91 ? 6.994 3.785 1.216 1.00 96.19 91 SER A C 1
ATOM 680 O O . SER A 1 91 ? 5.766 3.735 1.288 1.00 96.19 91 SER A O 1
ATOM 682 N N . VAL A 1 92 ? 7.648 3.409 0.113 1.00 97.38 92 VAL A N 1
ATOM 683 C CA . VAL A 1 92 ? 6.952 2.921 -1.087 1.00 97.38 92 VAL A CA 1
ATOM 684 C C . VAL A 1 92 ? 6.263 1.584 -0.815 1.00 97.38 92 VAL A C 1
ATOM 686 O O . VAL A 1 92 ? 5.101 1.415 -1.180 1.00 97.38 92 VAL A O 1
ATOM 689 N N . ILE A 1 93 ? 6.926 0.643 -0.135 1.00 97.56 93 ILE A N 1
ATOM 690 C CA . ILE A 1 93 ? 6.314 -0.647 0.219 1.00 97.56 93 ILE A CA 1
ATOM 691 C C . ILE A 1 93 ? 5.110 -0.453 1.155 1.00 97.56 93 ILE A C 1
ATOM 693 O O . ILE A 1 93 ? 4.071 -1.086 0.954 1.00 97.56 93 ILE A O 1
ATOM 697 N N . ALA A 1 94 ? 5.203 0.457 2.131 1.00 96.62 94 ALA A N 1
ATOM 698 C CA . ALA A 1 94 ? 4.083 0.810 3.002 1.00 96.62 94 ALA A CA 1
ATOM 699 C C . ALA A 1 94 ? 2.915 1.417 2.210 1.00 96.62 94 ALA A C 1
ATOM 701 O O . ALA A 1 94 ? 1.768 1.007 2.393 1.00 96.62 94 ALA A O 1
ATOM 702 N N . GLN A 1 95 ? 3.205 2.330 1.279 1.00 96.94 95 GLN A N 1
ATOM 703 C CA . GLN A 1 95 ? 2.203 2.917 0.391 1.00 96.94 95 GLN A CA 1
ATOM 704 C C . GLN A 1 95 ? 1.509 1.851 -0.466 1.00 96.94 95 GLN A C 1
ATOM 706 O O . GLN A 1 95 ? 0.287 1.875 -0.591 1.00 96.94 95 GLN A O 1
ATOM 711 N N . ARG A 1 96 ? 2.259 0.897 -1.033 1.00 97.81 96 ARG A N 1
ATOM 712 C CA . ARG A 1 96 ? 1.707 -0.215 -1.826 1.00 97.81 96 ARG A CA 1
ATOM 713 C C . ARG A 1 96 ? 0.750 -1.069 -1.002 1.00 97.81 96 ARG A C 1
ATOM 715 O O . ARG A 1 96 ? -0.376 -1.301 -1.427 1.00 97.81 96 ARG A O 1
ATOM 722 N N . ALA A 1 97 ? 1.171 -1.480 0.193 1.00 97.50 97 ALA A N 1
ATOM 723 C CA . ALA A 1 97 ? 0.347 -2.278 1.095 1.00 97.50 97 ALA A CA 1
ATOM 724 C C . ALA A 1 97 ? -0.927 -1.528 1.530 1.00 97.50 97 ALA A C 1
ATOM 726 O O . ALA A 1 97 ? -2.018 -2.098 1.528 1.00 97.50 97 ALA A O 1
ATOM 727 N N . GLY A 1 98 ? -0.801 -0.235 1.849 1.00 96.25 98 GLY A N 1
ATOM 728 C CA . GLY A 1 98 ? -1.931 0.635 2.175 1.00 96.25 98 GLY A CA 1
ATOM 729 C C . GLY A 1 98 ? -2.910 0.791 1.011 1.00 96.25 98 GLY A C 1
ATOM 730 O O . GLY A 1 98 ? -4.121 0.692 1.201 1.00 96.25 98 GLY A O 1
ATOM 731 N N . ASP A 1 99 ? -2.402 0.979 -0.206 1.00 96.56 99 ASP A N 1
ATOM 732 C CA . ASP A 1 99 ? -3.216 1.128 -1.415 1.00 96.56 99 ASP A CA 1
ATOM 733 C C . ASP A 1 99 ? -4.001 -0.150 -1.760 1.00 96.56 99 ASP A C 1
ATOM 735 O O . ASP A 1 99 ? -5.113 -0.049 -2.275 1.00 96.56 99 ASP A O 1
ATOM 739 N N . VAL A 1 100 ? -3.471 -1.336 -1.423 1.00 97.31 100 VAL A N 1
ATOM 740 C CA . VAL A 1 100 ? -4.199 -2.612 -1.541 1.00 97.31 100 VAL A CA 1
ATOM 741 C C . VAL A 1 100 ? -5.376 -2.653 -0.564 1.00 97.31 100 VAL A C 1
ATOM 743 O O . VAL A 1 100 ? -6.517 -2.850 -0.979 1.00 97.31 100 VAL A O 1
ATOM 746 N N . VAL A 1 101 ? -5.132 -2.440 0.733 1.00 96.94 101 VAL A N 1
ATOM 747 C CA . VAL A 1 101 ? -6.181 -2.643 1.749 1.00 96.94 101 VAL A CA 1
ATOM 748 C C . VAL A 1 101 ? -7.245 -1.546 1.756 1.00 96.94 101 VAL A C 1
ATOM 750 O O . VAL A 1 101 ? -8.383 -1.811 2.124 1.00 96.94 101 VAL A O 1
ATOM 753 N N . THR A 1 102 ? -6.918 -0.326 1.329 1.00 95.50 102 THR A N 1
ATOM 754 C CA . THR A 1 102 ? -7.853 0.820 1.332 1.00 95.50 102 THR A CA 1
ATOM 755 C C . THR A 1 102 ? -8.729 0.900 0.078 1.00 95.50 102 THR A C 1
ATOM 757 O O . THR A 1 102 ? -9.405 1.903 -0.149 1.00 95.50 102 THR A O 1
ATOM 760 N N . ARG A 1 103 ? -8.750 -0.152 -0.748 1.00 95.06 103 ARG A N 1
ATOM 761 C CA . ARG A 1 103 ? -9.573 -0.246 -1.961 1.00 95.06 103 ARG A CA 1
ATOM 762 C C . ARG A 1 103 ? -10.318 -1.576 -2.019 1.00 95.06 103 ARG A C 1
ATOM 764 O O . ARG A 1 103 ? -9.889 -2.573 -1.445 1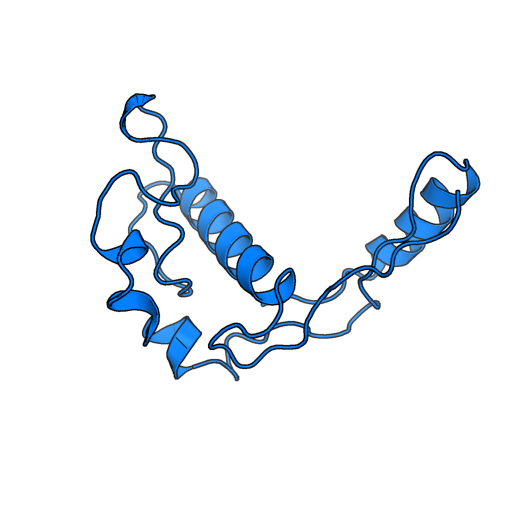.00 95.06 103 ARG A O 1
ATOM 771 N N . SER A 1 104 ? -11.433 -1.615 -2.741 1.00 94.62 104 SER A N 1
ATOM 772 C CA . SER A 1 104 ? -12.186 -2.847 -3.015 1.00 94.62 104 SER A CA 1
ATOM 773 C C . SER A 1 104 ? -11.729 -3.511 -4.320 1.00 94.62 104 SER A C 1
ATOM 775 O O . SER A 1 104 ? -11.212 -2.841 -5.214 1.00 94.62 104 SER A O 1
ATOM 777 N N . GLY A 1 105 ? -11.903 -4.833 -4.429 1.00 94.62 105 GLY A N 1
ATOM 778 C CA . GLY A 1 105 ? -11.665 -5.588 -5.666 1.00 94.62 105 GLY A CA 1
ATOM 779 C C . GLY A 1 105 ? -10.211 -5.615 -6.147 1.00 94.62 105 GLY A C 1
ATOM 780 O O . GLY A 1 105 ? -9.976 -5.690 -7.349 1.00 94.62 105 GLY A O 1
ATOM 781 N N . GLN A 1 106 ? -9.235 -5.506 -5.243 1.00 96.12 106 GLN A N 1
ATOM 782 C CA . GLN A 1 106 ? -7.824 -5.600 -5.623 1.00 96.12 106 GLN A CA 1
ATOM 783 C C . GLN A 1 106 ? -7.435 -7.057 -5.916 1.00 96.12 106 GLN A C 1
ATOM 785 O O . GLN A 1 106 ? -7.973 -7.985 -5.316 1.00 96.12 106 GLN A O 1
ATOM 790 N N . VAL A 1 107 ? -6.478 -7.255 -6.824 1.00 95.81 107 VAL A N 1
ATOM 791 C CA . VAL A 1 107 ? -5.969 -8.575 -7.249 1.00 95.81 107 VAL A CA 1
ATOM 792 C C . VAL A 1 107 ? -4.950 -9.151 -6.257 1.00 95.81 107 VAL A C 1
ATOM 794 O O . VAL A 1 107 ? -3.863 -9.572 -6.633 1.00 95.81 107 VAL A O 1
ATOM 797 N N . HIS A 1 108 ? -5.314 -9.143 -4.978 1.00 97.56 108 HIS A N 1
ATOM 798 C CA . HIS A 1 108 ? -4.493 -9.588 -3.854 1.00 97.56 108 HIS A CA 1
ATOM 799 C C . HIS A 1 108 ? -5.319 -10.487 -2.924 1.00 97.56 108 HIS A C 1
ATOM 801 O O . HIS A 1 108 ? -6.550 -10.437 -2.923 1.00 97.56 108 HIS A O 1
ATOM 807 N N . VAL A 1 109 ? -4.657 -11.285 -2.088 1.00 96.94 109 VAL A N 1
ATOM 808 C CA . VAL A 1 109 ? -5.300 -11.995 -0.971 1.00 96.94 109 VAL A CA 1
ATOM 809 C C . VAL A 1 109 ? -5.310 -11.080 0.254 1.00 96.94 109 VAL A C 1
ATOM 811 O O . VAL A 1 109 ? -4.320 -10.975 0.978 1.00 96.94 109 VAL A O 1
ATOM 814 N N . TYR A 1 110 ? -6.425 -10.382 0.475 1.00 97.19 110 TYR A N 1
ATOM 815 C CA . TYR A 1 110 ? -6.529 -9.341 1.501 1.00 97.19 110 TYR A CA 1
ATOM 816 C C . TYR A 1 110 ? -7.952 -9.189 2.052 1.00 97.19 110 TYR A C 1
ATOM 818 O O . TYR A 1 110 ? -8.925 -9.667 1.465 1.00 97.19 110 TYR A O 1
ATOM 826 N N . GLN A 1 111 ? -8.070 -8.469 3.166 1.00 96.31 111 GLN A N 1
ATOM 827 C CA . GLN A 1 111 ? -9.332 -7.960 3.687 1.00 96.31 111 GLN A CA 1
ATOM 828 C C . GLN A 1 111 ? -9.400 -6.436 3.496 1.00 96.31 111 GLN A C 1
ATOM 830 O O . GLN A 1 111 ? -8.468 -5.734 3.898 1.00 96.31 111 GLN A O 1
ATOM 835 N N . PRO A 1 112 ? -10.489 -5.890 2.923 1.00 95.19 112 PRO A N 1
ATOM 836 C CA . PRO A 1 112 ? -10.636 -4.447 2.770 1.00 95.19 112 PRO A CA 1
ATOM 837 C C . PRO A 1 112 ? -10.721 -3.713 4.115 1.00 95.19 112 PRO A C 1
ATOM 839 O O . PRO A 1 112 ? -11.548 -4.033 4.969 1.00 95.19 112 PRO A O 1
ATOM 842 N N . LEU A 1 113 ? -9.898 -2.679 4.266 1.00 93.81 113 LEU A N 1
ATOM 843 C CA . LEU A 1 113 ? -9.897 -1.706 5.354 1.00 93.81 113 LEU A CA 1
ATOM 844 C C . LEU A 1 113 ? -10.616 -0.432 4.886 1.00 93.81 113 LEU A C 1
ATOM 846 O O . LEU A 1 113 ? -10.001 0.607 4.645 1.00 93.81 113 LEU A O 1
ATOM 850 N N . LEU A 1 114 ? -11.933 -0.530 4.703 1.00 90.94 114 LEU A N 1
ATOM 851 C CA . LEU A 1 114 ? -12.774 0.590 4.278 1.00 90.94 114 LEU A CA 1
ATOM 852 C C . LEU A 1 114 ? -13.579 1.114 5.467 1.00 90.94 114 LEU A C 1
ATOM 854 O O . LEU A 1 114 ? -14.300 0.360 6.120 1.00 90.94 114 LEU A O 1
ATOM 858 N N . ALA A 1 115 ? -13.457 2.411 5.745 1.00 84.38 115 ALA A N 1
ATOM 859 C CA . ALA A 1 115 ? -14.297 3.080 6.730 1.00 84.38 115 ALA A CA 1
ATOM 860 C C . ALA A 1 115 ? -15.723 3.234 6.187 1.00 84.38 115 ALA A C 1
ATOM 862 O O . ALA A 1 115 ? -15.915 3.553 5.012 1.00 84.38 115 ALA A O 1
ATOM 863 N N . GLN A 1 116 ? -16.721 3.053 7.049 1.00 78.81 116 GLN A N 1
ATOM 864 C CA . GLN A 1 116 ? -18.090 3.444 6.726 1.00 78.81 116 GLN A CA 1
ATOM 865 C C . GLN A 1 116 ? -18.280 4.939 7.019 1.00 78.81 116 GLN A C 1
ATOM 867 O O . GLN A 1 116 ? -17.770 5.415 8.038 1.00 78.81 116 GLN A O 1
ATOM 872 N N . PRO A 1 117 ? -19.016 5.680 6.172 1.00 76.50 117 PRO A N 1
ATOM 873 C CA . PRO A 1 117 ? -19.423 7.042 6.490 1.00 76.50 117 PRO A CA 1
ATOM 874 C C . PRO A 1 117 ? -20.191 7.069 7.816 1.00 76.50 117 PRO A C 1
ATOM 876 O O . PRO A 1 117 ? -21.083 6.245 8.023 1.00 76.50 117 PRO A O 1
ATOM 879 N N . GLN A 1 118 ? -19.863 8.013 8.697 1.00 70.06 118 GLN A N 1
ATOM 880 C CA . GLN A 1 118 ? -20.623 8.258 9.922 1.00 70.06 118 GLN A CA 1
ATOM 881 C C . GLN A 1 118 ? -21.270 9.648 9.870 1.00 70.06 118 GLN A C 1
ATOM 883 O O . GLN A 1 118 ? -20.642 10.572 9.346 1.00 70.06 118 GLN A O 1
ATOM 888 N N . PRO A 1 119 ? -22.511 9.809 10.370 1.00 69.00 119 PRO A N 1
ATOM 889 C CA . PRO A 1 119 ? -23.099 11.128 10.578 1.00 69.00 119 PRO A CA 1
ATOM 890 C C . PRO A 1 119 ? -22.222 11.944 11.537 1.00 69.00 119 PRO A C 1
ATOM 892 O O . PRO A 1 119 ? -21.767 11.402 12.546 1.00 69.00 119 PRO A O 1
ATOM 895 N N . GLY A 1 120 ? -21.968 13.206 11.186 1.00 60.06 120 GLY A N 1
ATOM 896 C CA . GLY A 1 120 ? -21.261 14.174 12.033 1.00 60.06 120 GLY A CA 1
ATOM 897 C C . GLY A 1 120 ? -22.170 14.847 13.049 1.00 60.06 120 GLY A C 1
ATOM 898 O O . GLY A 1 120 ? -23.401 14.864 12.815 1.00 60.06 120 GLY A O 1
#

Organism: NCBI:txid629263